Protein AF-A0A8J7PVL7-F1 (afdb_monomer_lite)

Foldseek 3Di:
DDDPVVVVVVVVLVVLLVCQPVNLVVLLVLQCCQQAPDDDVVVLLVLLVQCQPPDPVSNVVSLVVLVVVAQLSLVSLVVSLVPDDPPSSNVSSVVSNVVSVPDDDDPSRVVNLSSLVSLLVSLDPSSLVSLVVSLPRGSRVVSVVSSVVSNVSSVVVVVVVD

Radius of gyration: 19.24 Å; chains: 1; bounding box: 49×40×50 Å

Sequence (162 aa):
LAGPDGEAADAAWRRLGAAGDTAVPFLRERIRPVAVPPGDDKQIEKLVADLDAGRFVTRERAAKELEAAGELAIPALRRMVERPPSAEVRVRAEALVRKLTAQPLTADQLRVLEAIDLLGQVRTPKAVALLEEVAREARVPRLRTEAGRAVQRTGKAENDKK

Structure (mmCIF, N/CA/C/O backbone):
data_AF-A0A8J7PVL7-F1
#
_entry.id   AF-A0A8J7PVL7-F1
#
loop_
_atom_site.group_PDB
_atom_site.id
_atom_site.type_symbol
_atom_site.label_atom_id
_atom_site.label_alt_id
_atom_site.label_comp_id
_atom_site.label_asym_id
_atom_site.label_entity_id
_atom_site.label_seq_id
_atom_site.pdbx_PDB_ins_code
_atom_site.Cartn_x
_atom_site.Cartn_y
_atom_site.Cartn_z
_atom_site.occupancy
_atom_site.B_iso_or_equiv
_atom_site.auth_seq_id
_atom_site.auth_comp_id
_atom_site.auth_asym_id
_atom_site.auth_atom_id
_atom_site.pdbx_PDB_model_num
ATOM 1 N N . LEU A 1 1 ? 12.815 -22.525 -4.230 1.00 38.72 1 LEU A N 1
ATOM 2 C CA . LEU A 1 1 ? 11.987 -21.998 -5.336 1.00 38.72 1 LEU A CA 1
ATOM 3 C C . LEU A 1 1 ? 12.779 -22.177 -6.627 1.00 38.72 1 LEU A C 1
ATOM 5 O O . LEU A 1 1 ? 13.483 -21.269 -7.025 1.00 38.72 1 LEU A O 1
ATOM 9 N N . ALA A 1 2 ? 12.773 -23.381 -7.197 1.00 43.00 2 ALA A N 1
ATOM 10 C CA . ALA A 1 2 ? 13.380 -23.672 -8.498 1.00 43.00 2 ALA A CA 1
ATOM 11 C C . ALA A 1 2 ? 12.658 -24.901 -9.059 1.00 43.00 2 ALA A C 1
ATOM 13 O O . ALA A 1 2 ? 13.095 -26.036 -8.900 1.00 43.00 2 ALA A O 1
ATOM 14 N N . GLY A 1 3 ? 11.452 -24.662 -9.563 1.00 42.66 3 GLY A N 1
ATOM 15 C CA . GLY A 1 3 ? 10.760 -25.587 -10.453 1.00 42.66 3 GLY A CA 1
ATOM 16 C C . GLY A 1 3 ? 10.809 -25.029 -11.878 1.00 42.66 3 GLY A C 1
ATOM 17 O O . GLY A 1 3 ? 11.161 -23.858 -12.044 1.00 42.66 3 GLY A O 1
ATOM 18 N N . PRO A 1 4 ? 10.426 -25.816 -12.893 1.00 53.78 4 PRO A N 1
ATOM 19 C CA . PRO A 1 4 ? 10.401 -25.386 -14.297 1.00 53.78 4 PRO A CA 1
ATOM 20 C C . PRO A 1 4 ? 9.597 -24.089 -14.528 1.00 53.78 4 PRO A C 1
ATOM 22 O O . PRO A 1 4 ? 9.944 -23.289 -15.394 1.00 53.78 4 PRO A O 1
ATOM 25 N N . ASP A 1 5 ? 8.592 -23.817 -13.691 1.00 61.78 5 ASP A N 1
ATOM 26 C CA . ASP A 1 5 ? 7.820 -22.567 -13.722 1.00 61.78 5 ASP A CA 1
ATOM 27 C C . ASP A 1 5 ? 8.633 -21.331 -13.2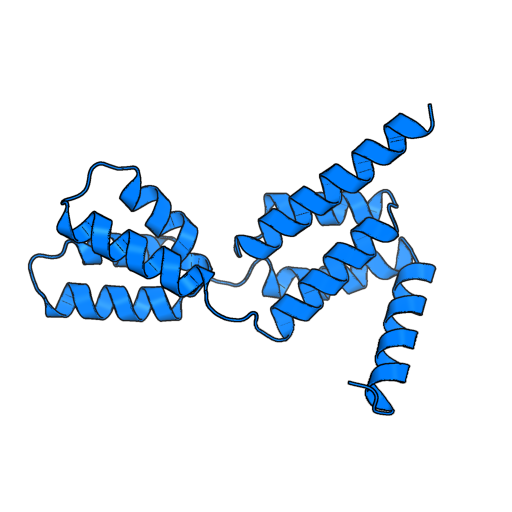92 1.00 61.78 5 ASP A C 1
ATOM 29 O O . ASP A 1 5 ? 8.382 -20.223 -13.766 1.00 61.78 5 ASP A O 1
ATOM 33 N N . GLY A 1 6 ? 9.633 -21.508 -12.421 1.00 62.75 6 GLY A N 1
ATOM 34 C CA . GLY A 1 6 ? 10.521 -20.436 -11.963 1.00 62.75 6 GLY A CA 1
ATOM 35 C C . GLY A 1 6 ? 11.475 -19.963 -13.058 1.00 62.75 6 GLY A C 1
ATOM 36 O O . GLY A 1 6 ? 11.606 -18.764 -13.284 1.00 62.75 6 GLY A O 1
ATOM 37 N N . GLU A 1 7 ? 12.065 -20.890 -13.817 1.00 68.00 7 GLU A N 1
ATOM 38 C CA . GLU A 1 7 ? 12.952 -20.541 -14.938 1.00 68.00 7 GLU A CA 1
ATOM 39 C C . GLU A 1 7 ? 12.201 -19.820 -16.066 1.00 68.00 7 GLU A C 1
ATOM 41 O O . GLU A 1 7 ? 12.718 -18.871 -16.669 1.00 68.00 7 GLU A O 1
ATOM 46 N N . ALA A 1 8 ? 10.957 -20.235 -16.331 1.00 70.88 8 ALA A N 1
ATOM 47 C CA . ALA A 1 8 ? 10.081 -19.572 -17.289 1.00 70.88 8 ALA A CA 1
ATOM 48 C C . ALA A 1 8 ? 9.701 -18.151 -16.832 1.00 70.88 8 ALA A C 1
ATOM 50 O O . ALA A 1 8 ? 9.746 -17.217 -17.641 1.00 70.88 8 ALA A O 1
ATOM 51 N N . ALA A 1 9 ? 9.385 -17.970 -15.545 1.00 72.62 9 ALA A N 1
ATOM 52 C CA . ALA A 1 9 ? 9.091 -16.663 -14.958 1.00 72.62 9 ALA A CA 1
ATOM 53 C C . ALA A 1 9 ? 10.307 -15.722 -15.015 1.00 72.62 9 ALA A C 1
ATOM 55 O O . ALA A 1 9 ? 10.184 -14.581 -15.471 1.00 72.62 9 ALA A O 1
ATOM 56 N N . ASP A 1 10 ? 11.497 -16.213 -14.669 1.00 77.75 10 ASP A N 1
ATOM 57 C CA . ASP A 1 10 ? 12.741 -15.439 -14.740 1.00 77.75 10 ASP A CA 1
ATOM 58 C C . ASP A 1 10 ? 13.065 -15.015 -16.178 1.00 77.75 10 ASP A C 1
ATOM 60 O O . ASP A 1 10 ? 13.483 -13.882 -16.442 1.00 77.75 10 ASP A O 1
ATOM 64 N N . ALA A 1 11 ? 12.848 -15.906 -17.149 1.00 83.88 11 ALA A N 1
ATOM 65 C CA . ALA A 1 11 ? 13.038 -15.590 -18.560 1.00 83.88 11 ALA A CA 1
ATOM 66 C C . ALA A 1 11 ? 12.033 -14.542 -19.066 1.00 83.88 11 ALA A C 1
ATOM 68 O O . ALA A 1 11 ? 12.388 -13.717 -19.911 1.00 83.88 11 ALA A O 1
ATOM 69 N N . ALA A 1 12 ? 10.793 -14.555 -18.572 1.00 84.69 12 ALA A N 1
ATOM 70 C CA . ALA A 1 12 ? 9.797 -13.537 -18.895 1.00 84.69 12 ALA A CA 1
ATOM 71 C C . ALA A 1 12 ? 10.197 -12.161 -18.336 1.00 84.69 12 ALA A C 1
ATOM 73 O O . ALA A 1 12 ? 10.193 -11.178 -19.081 1.00 84.69 12 ALA A O 1
ATOM 74 N N . TRP A 1 13 ? 10.640 -12.095 -17.077 1.00 85.25 13 TRP A N 1
ATOM 75 C CA . TRP A 1 13 ? 11.112 -10.855 -16.454 1.00 85.25 13 TRP A CA 1
ATOM 76 C C . TRP A 1 13 ? 12.334 -10.260 -17.162 1.00 85.25 13 TRP A C 1
ATOM 78 O O . TRP A 1 13 ? 12.359 -9.059 -17.442 1.00 85.25 13 TRP A O 1
ATOM 88 N N . ARG A 1 14 ? 13.308 -11.092 -17.559 1.00 87.31 14 ARG A N 1
ATOM 89 C CA . ARG A 1 14 ? 14.460 -10.636 -18.361 1.00 87.31 14 ARG A CA 1
ATOM 90 C C . ARG A 1 14 ? 14.039 -10.028 -19.698 1.00 87.31 14 ARG A C 1
ATOM 92 O O . ARG A 1 14 ? 14.577 -8.997 -20.096 1.00 87.31 14 ARG A O 1
ATOM 99 N N . ARG A 1 15 ? 13.068 -10.638 -20.387 1.00 89.62 15 ARG A N 1
ATOM 100 C CA . ARG A 1 15 ? 12.540 -10.108 -21.657 1.00 89.62 15 ARG A CA 1
ATOM 101 C C . ARG A 1 15 ? 11.838 -8.767 -21.468 1.00 89.62 15 ARG A C 1
ATOM 103 O O . ARG A 1 15 ? 12.051 -7.872 -22.279 1.00 89.62 15 ARG A O 1
ATOM 110 N N . LEU A 1 16 ? 11.050 -8.613 -20.403 1.00 88.88 16 LEU A N 1
ATOM 111 C CA . LEU A 1 16 ? 10.398 -7.341 -20.078 1.00 88.88 16 LEU A CA 1
ATOM 112 C C . LEU A 1 16 ? 11.426 -6.232 -19.824 1.00 88.88 16 LEU A C 1
ATOM 114 O O . LEU A 1 16 ? 11.270 -5.135 -20.351 1.00 88.88 16 LEU A O 1
ATOM 118 N N . GLY A 1 17 ? 12.503 -6.531 -19.093 1.00 89.31 17 GLY A N 1
ATOM 119 C CA . GLY A 1 17 ? 13.600 -5.583 -18.890 1.00 89.31 17 GLY A CA 1
ATOM 120 C C . GLY A 1 17 ? 14.301 -5.188 -20.188 1.00 89.31 17 GLY A C 1
ATOM 121 O O . GLY A 1 17 ? 14.497 -4.004 -20.450 1.00 89.31 17 GLY A O 1
ATOM 122 N N . ALA A 1 18 ? 14.616 -6.167 -21.038 1.00 90.38 18 ALA A N 1
ATOM 123 C CA . ALA A 1 18 ? 15.262 -5.925 -22.329 1.00 90.38 18 ALA A CA 1
ATOM 124 C C . ALA A 1 18 ? 14.381 -5.130 -23.312 1.00 90.38 18 ALA A C 1
ATOM 126 O O . ALA A 1 18 ? 14.901 -4.410 -24.160 1.00 90.38 18 ALA A O 1
ATOM 127 N N . ALA A 1 19 ? 13.054 -5.238 -23.199 1.00 91.00 19 ALA A N 1
ATOM 128 C CA . ALA A 1 19 ? 12.107 -4.507 -24.039 1.00 91.00 19 ALA A CA 1
ATOM 129 C C . ALA A 1 19 ? 11.995 -3.008 -23.689 1.00 91.00 19 ALA A C 1
ATOM 131 O O . ALA A 1 19 ? 11.438 -2.236 -24.481 1.00 91.00 19 ALA A O 1
ATOM 132 N N . GLY A 1 20 ? 12.509 -2.591 -22.524 1.00 91.69 20 GLY A N 1
ATOM 133 C CA . GLY A 1 20 ? 12.555 -1.197 -22.086 1.00 91.69 20 GLY A CA 1
ATOM 134 C C . GLY A 1 20 ? 11.190 -0.504 -22.145 1.00 91.69 20 GLY A C 1
ATOM 135 O O . GLY A 1 20 ? 10.187 -1.008 -21.638 1.00 91.69 20 GLY A O 1
ATOM 136 N N . ASP A 1 21 ? 11.135 0.638 -22.831 1.00 92.12 21 ASP A N 1
ATOM 137 C CA . ASP A 1 21 ? 9.919 1.445 -23.011 1.00 92.12 21 ASP A CA 1
ATOM 138 C C . ASP A 1 21 ? 8.738 0.692 -23.638 1.00 92.12 21 ASP A C 1
ATOM 140 O O . ASP A 1 21 ? 7.585 1.074 -23.426 1.00 92.12 21 ASP A O 1
ATOM 144 N N . THR A 1 22 ? 8.998 -0.374 -24.395 1.00 93.94 22 THR A N 1
ATOM 145 C CA . THR A 1 22 ? 7.950 -1.171 -25.050 1.00 93.94 22 THR A CA 1
ATOM 146 C C . THR A 1 22 ? 7.149 -1.991 -24.036 1.00 93.94 22 THR A C 1
ATOM 148 O O . THR A 1 22 ? 5.976 -2.275 -24.266 1.00 93.94 22 THR A O 1
ATOM 151 N N . ALA A 1 23 ? 7.744 -2.335 -22.888 1.00 94.00 23 ALA A N 1
ATOM 152 C CA . ALA A 1 23 ? 7.074 -3.081 -21.822 1.00 94.00 23 ALA A CA 1
ATOM 153 C C . ALA A 1 23 ? 6.231 -2.193 -20.889 1.00 94.00 23 ALA A C 1
ATOM 155 O O . ALA A 1 23 ? 5.362 -2.700 -20.179 1.00 94.00 23 ALA A O 1
ATOM 156 N N . VAL A 1 24 ? 6.456 -0.874 -20.884 1.00 95.06 24 VAL A N 1
ATOM 157 C CA . VAL A 1 24 ? 5.831 0.053 -19.924 1.00 95.06 24 VAL A CA 1
ATOM 158 C C . VAL A 1 24 ? 4.294 0.049 -19.981 1.00 95.06 24 VAL A C 1
ATOM 160 O O . VAL A 1 24 ? 3.689 -0.016 -18.911 1.00 95.06 24 VAL A O 1
ATOM 163 N N . PRO A 1 25 ? 3.624 0.057 -21.155 1.00 95.94 25 PRO A N 1
ATOM 164 C CA . PRO A 1 25 ? 2.160 -0.005 -21.206 1.00 95.94 25 PRO A CA 1
ATOM 165 C C . PRO A 1 25 ? 1.598 -1.274 -20.554 1.00 95.94 25 PRO A C 1
ATOM 167 O O . PRO A 1 25 ? 0.680 -1.198 -19.741 1.00 95.94 25 PRO A O 1
ATOM 170 N N . PHE A 1 26 ? 2.216 -2.424 -20.833 1.00 95.25 26 PHE A N 1
ATOM 171 C CA . PHE A 1 26 ? 1.833 -3.703 -20.237 1.00 95.25 26 PHE A CA 1
ATOM 172 C C . PHE A 1 26 ? 2.032 -3.703 -18.715 1.00 95.25 26 PHE A C 1
ATOM 174 O O . PHE A 1 26 ? 1.144 -4.110 -17.966 1.00 95.25 26 PHE A O 1
ATOM 181 N N . LEU A 1 27 ? 3.174 -3.202 -18.230 1.00 95.88 27 LEU A N 1
ATOM 182 C CA . LEU A 1 27 ? 3.437 -3.098 -16.792 1.00 95.88 27 LEU A CA 1
ATOM 183 C C . LEU A 1 27 ? 2.444 -2.150 -16.110 1.00 95.88 27 LEU A C 1
ATOM 185 O O . LEU A 1 27 ? 1.935 -2.472 -15.037 1.00 95.88 27 LEU A O 1
ATOM 189 N N . ARG A 1 28 ? 2.091 -1.029 -16.747 1.00 96.38 28 ARG A N 1
ATOM 190 C CA . ARG A 1 28 ? 1.088 -0.086 -16.234 1.00 96.38 28 ARG A CA 1
ATOM 191 C C . ARG A 1 28 ? -0.273 -0.751 -16.024 1.00 96.38 28 ARG A C 1
ATOM 193 O O . ARG A 1 28 ? -0.878 -0.560 -14.970 1.00 96.38 28 ARG A O 1
ATOM 200 N N . GLU A 1 29 ? -0.733 -1.554 -16.982 1.00 96.31 29 GLU A N 1
ATOM 201 C CA . GLU A 1 29 ? -2.003 -2.291 -16.884 1.00 96.31 29 GLU A CA 1
ATOM 202 C C . GLU A 1 29 ? -2.025 -3.290 -15.723 1.00 96.31 29 GLU A C 1
ATOM 204 O O . GLU A 1 29 ? -3.075 -3.498 -15.114 1.00 96.31 29 GLU A O 1
ATOM 209 N N . ARG A 1 30 ? -0.873 -3.874 -15.369 1.00 95.38 30 ARG A N 1
ATOM 210 C CA . ARG A 1 30 ? -0.764 -4.795 -14.226 1.00 95.38 30 ARG A CA 1
ATOM 211 C C . ARG A 1 30 ? -0.587 -4.085 -12.887 1.00 95.38 30 ARG A C 1
ATOM 213 O O . ARG A 1 30 ? -1.100 -4.562 -11.880 1.00 95.38 30 ARG A O 1
ATOM 220 N N . ILE A 1 31 ? 0.119 -2.956 -12.867 1.00 97.00 31 ILE A N 1
ATOM 221 C CA . ILE A 1 31 ? 0.390 -2.193 -11.643 1.00 97.00 31 ILE A CA 1
ATOM 222 C C . ILE A 1 31 ? -0.867 -1.462 -11.169 1.00 97.00 31 ILE A C 1
ATOM 224 O O . ILE A 1 31 ? -1.204 -1.512 -9.985 1.00 97.00 31 ILE A O 1
ATOM 228 N N . ARG A 1 32 ? -1.576 -0.786 -12.079 1.00 95.81 32 ARG A N 1
ATOM 229 C CA . ARG A 1 32 ? -2.649 0.154 -11.724 1.00 95.81 32 ARG A CA 1
ATOM 230 C C . ARG A 1 32 ? -3.771 -0.460 -10.871 1.00 95.81 32 ARG A C 1
ATOM 232 O O . ARG A 1 32 ? -4.108 0.164 -9.867 1.00 95.81 32 ARG A O 1
ATOM 239 N N . PRO A 1 33 ? -4.324 -1.650 -11.180 1.00 95.88 33 PRO A N 1
ATOM 240 C CA . PRO A 1 33 ? -5.418 -2.227 -10.392 1.00 95.88 33 PRO A CA 1
ATOM 241 C C . PRO A 1 33 ? -5.035 -2.543 -8.940 1.00 95.88 33 PRO A C 1
ATOM 243 O O . PRO A 1 33 ? -5.879 -2.475 -8.052 1.00 95.88 33 PRO A O 1
ATOM 246 N N . VAL A 1 34 ? -3.764 -2.873 -8.696 1.00 95.69 34 VAL A N 1
ATOM 247 C CA . VAL A 1 34 ? -3.250 -3.243 -7.367 1.00 95.69 34 VAL A CA 1
ATOM 248 C C . VAL A 1 34 ? -2.741 -2.018 -6.609 1.00 95.69 34 VAL A C 1
ATOM 250 O O . VAL A 1 34 ? -2.905 -1.926 -5.396 1.00 95.69 34 VAL A O 1
ATOM 253 N N . ALA A 1 35 ? -2.124 -1.063 -7.309 1.00 94.62 35 ALA A N 1
ATOM 254 C CA . ALA A 1 35 ? -1.629 0.176 -6.719 1.00 94.62 35 ALA A CA 1
ATOM 255 C C . ALA A 1 35 ? -2.770 1.140 -6.372 1.00 94.62 35 ALA A C 1
ATOM 257 O O . ALA A 1 35 ? -2.720 1.805 -5.336 1.00 94.62 35 ALA A O 1
ATOM 258 N N . VAL A 1 36 ? -3.807 1.198 -7.211 1.00 94.38 36 VAL A N 1
ATOM 259 C CA . VAL A 1 36 ? -4.978 2.075 -7.066 1.00 94.38 36 VAL A CA 1
ATOM 260 C C . VAL A 1 36 ? -6.254 1.221 -7.031 1.00 94.38 36 VAL A C 1
ATOM 262 O O . VAL A 1 36 ? -7.096 1.321 -7.926 1.00 94.38 36 VAL A O 1
ATOM 265 N N . PRO A 1 37 ? -6.420 0.355 -6.016 1.00 91.69 37 PRO A N 1
ATOM 266 C CA . PRO A 1 37 ? -7.625 -0.447 -5.901 1.00 91.69 37 PRO A CA 1
ATOM 267 C C . PRO A 1 37 ? -8.843 0.459 -5.653 1.00 91.69 37 PRO A C 1
ATOM 269 O O . PRO A 1 37 ? -8.710 1.557 -5.084 1.00 91.69 37 PRO A O 1
ATOM 272 N N . PRO A 1 38 ? -10.047 0.021 -6.058 1.00 88.19 38 PRO A N 1
ATOM 273 C CA . PRO A 1 38 ? -11.275 0.693 -5.668 1.00 88.19 38 PRO A CA 1
ATOM 274 C C . PRO A 1 38 ? -11.413 0.672 -4.141 1.00 88.19 38 PRO A C 1
ATOM 276 O O . PRO A 1 38 ? -10.963 -0.247 -3.462 1.00 88.19 38 PRO A O 1
ATOM 279 N N . GLY A 1 39 ? -12.028 1.710 -3.592 1.00 82.31 39 GLY A N 1
ATOM 280 C CA . GLY A 1 39 ? -12.167 1.869 -2.149 1.00 82.31 39 GLY A CA 1
ATOM 281 C C . GLY A 1 39 ? -12.871 3.174 -1.833 1.00 82.31 39 GLY A C 1
ATOM 282 O O . GLY A 1 39 ? -12.654 4.164 -2.535 1.00 82.31 39 GLY A O 1
ATOM 283 N N . ASP A 1 40 ? -13.699 3.166 -0.797 1.00 88.56 40 ASP A N 1
ATOM 284 C CA . ASP A 1 40 ? -14.476 4.322 -0.364 1.00 88.56 40 ASP A CA 1
ATOM 285 C C . ASP A 1 40 ? -13.775 5.004 0.817 1.00 88.56 40 ASP A C 1
ATOM 287 O O . ASP A 1 40 ? -13.856 4.551 1.961 1.00 88.56 40 ASP A O 1
ATOM 291 N N . ASP A 1 41 ? -13.066 6.098 0.527 1.00 89.88 41 ASP A N 1
ATOM 292 C CA . ASP A 1 41 ? -12.348 6.865 1.548 1.00 89.88 41 ASP A CA 1
ATOM 293 C C . ASP A 1 41 ? -13.306 7.419 2.612 1.00 89.88 41 ASP A C 1
ATOM 295 O O . ASP A 1 41 ? -12.944 7.472 3.786 1.00 89.88 41 ASP A O 1
ATOM 299 N N . LYS A 1 42 ? -14.549 7.765 2.243 1.00 92.44 42 LYS A N 1
ATOM 300 C CA . LYS A 1 42 ? -15.543 8.267 3.203 1.00 92.44 42 LYS A CA 1
ATOM 301 C C . LYS A 1 42 ? -15.980 7.167 4.158 1.00 92.44 42 LYS A C 1
ATOM 303 O O . LYS A 1 42 ? -16.136 7.423 5.352 1.00 92.44 42 LYS A O 1
ATOM 308 N N . GLN A 1 43 ? -16.154 5.947 3.651 1.00 95.06 43 GLN A N 1
ATOM 309 C CA . GLN A 1 43 ? -16.453 4.798 4.500 1.00 95.06 43 GLN A CA 1
ATOM 310 C C . GLN A 1 43 ? -15.289 4.509 5.453 1.00 95.06 43 GLN A C 1
ATOM 312 O O . GLN A 1 43 ? -15.523 4.328 6.645 1.00 95.06 43 GLN A O 1
ATOM 317 N N . ILE A 1 44 ? -14.042 4.529 4.972 1.00 95.12 44 ILE A N 1
ATOM 318 C CA . ILE A 1 44 ? -12.862 4.336 5.830 1.00 95.12 44 ILE A CA 1
ATOM 319 C C . ILE A 1 44 ? -12.800 5.418 6.915 1.00 95.12 44 ILE A C 1
ATOM 321 O O . ILE A 1 44 ? -12.614 5.096 8.086 1.00 95.12 44 ILE A O 1
ATOM 325 N N . GLU A 1 45 ? -13.002 6.689 6.569 1.00 93.12 45 GLU A N 1
ATOM 326 C CA . GLU A 1 45 ? -12.991 7.787 7.544 1.00 93.12 45 GLU A CA 1
ATOM 327 C C . GLU A 1 45 ? -14.097 7.652 8.593 1.00 93.12 45 GLU A C 1
ATOM 329 O O . GLU A 1 45 ? -13.851 7.872 9.781 1.00 93.12 45 GLU A O 1
ATOM 334 N N . LYS A 1 46 ? -15.290 7.212 8.184 1.00 94.31 46 LYS A N 1
ATOM 335 C CA . LYS A 1 46 ? -16.384 6.906 9.109 1.00 94.31 46 LYS A CA 1
ATOM 336 C C . LYS A 1 46 ? -16.019 5.772 10.065 1.00 94.31 46 LYS A C 1
ATOM 338 O O . LYS A 1 46 ? -16.257 5.894 11.263 1.00 94.31 46 LYS A O 1
ATOM 343 N N . LEU A 1 47 ? -15.421 4.694 9.563 1.00 95.62 47 LEU A N 1
ATOM 344 C CA . LEU A 1 47 ? -14.990 3.574 10.402 1.00 95.62 47 LEU A CA 1
ATOM 345 C C . LEU A 1 47 ? -13.901 3.995 11.389 1.00 95.62 47 LEU A C 1
ATOM 347 O O . LEU A 1 47 ? -13.929 3.592 12.547 1.00 95.62 47 LEU A O 1
ATOM 351 N N . VAL A 1 48 ? -12.970 4.850 10.968 1.00 93.69 48 VAL A N 1
ATOM 352 C CA . VAL A 1 48 ? -11.956 5.406 11.870 1.00 93.69 48 VAL A CA 1
ATOM 353 C C . VAL A 1 48 ? -12.598 6.245 12.980 1.00 93.69 48 VAL A C 1
ATOM 355 O O . VAL A 1 48 ? -12.195 6.113 14.133 1.00 93.69 48 VAL A O 1
ATOM 358 N N . ALA A 1 49 ? -13.619 7.052 12.676 1.00 91.25 49 ALA A N 1
ATOM 359 C CA . ALA A 1 49 ? -14.366 7.795 13.695 1.00 91.25 49 ALA A CA 1
ATOM 360 C C . ALA A 1 49 ? -15.140 6.865 14.651 1.00 91.25 49 ALA A C 1
ATOM 362 O O . ALA A 1 49 ? -15.155 7.088 15.862 1.00 91.25 49 ALA A O 1
ATOM 363 N N . ASP A 1 50 ? -15.715 5.777 14.130 1.00 93.88 50 ASP A N 1
ATOM 364 C CA . ASP A 1 50 ? -16.442 4.774 14.916 1.00 93.88 50 ASP A CA 1
ATOM 365 C C . ASP A 1 50 ? -15.540 4.022 15.926 1.00 93.88 50 ASP A C 1
ATOM 367 O O . ASP A 1 50 ? -16.064 3.386 16.846 1.00 93.88 50 ASP A O 1
ATOM 371 N N . LEU A 1 51 ? -14.203 4.126 15.837 1.00 92.06 51 LEU A N 1
ATOM 372 C CA . LEU A 1 51 ? -13.279 3.610 16.863 1.00 92.06 51 LEU A CA 1
ATOM 373 C C . LEU A 1 51 ? -13.400 4.336 18.216 1.00 92.06 51 LEU A C 1
ATOM 375 O O . LEU A 1 51 ? -13.032 3.752 19.241 1.00 92.06 51 LEU A O 1
ATOM 379 N N . ASP A 1 52 ? -13.932 5.564 18.236 1.00 87.75 52 ASP A N 1
ATOM 380 C CA . ASP A 1 52 ? -14.220 6.350 19.451 1.00 87.75 52 ASP A CA 1
ATOM 381 C C . ASP A 1 52 ? -15.703 6.289 19.860 1.00 87.75 52 ASP A C 1
ATOM 383 O O . ASP A 1 52 ? -16.172 7.037 20.716 1.00 87.75 52 ASP A O 1
ATOM 387 N N . ALA A 1 53 ? -16.492 5.402 19.246 1.00 90.12 53 ALA A N 1
ATOM 388 C CA . ALA A 1 53 ? -17.912 5.314 19.556 1.00 90.12 53 ALA A CA 1
ATOM 389 C C . ALA A 1 53 ? -18.151 4.870 21.012 1.00 90.12 53 ALA A C 1
ATOM 391 O O . ALA A 1 53 ? -17.577 3.890 21.488 1.00 90.12 53 ALA A O 1
ATOM 392 N N . GLY A 1 54 ? -19.103 5.508 21.700 1.00 87.69 54 GLY A N 1
ATOM 393 C CA . GLY A 1 54 ? -19.440 5.163 23.091 1.00 87.69 54 GLY A CA 1
ATOM 394 C C . GLY A 1 54 ? -19.960 3.729 23.289 1.00 87.69 54 GLY A C 1
ATOM 395 O O . GLY A 1 54 ? -19.918 3.196 24.395 1.00 87.69 54 GLY A O 1
ATOM 396 N N . ARG A 1 55 ? -20.421 3.061 22.220 1.00 93.88 55 ARG A N 1
ATOM 397 C CA . ARG A 1 55 ? -20.854 1.655 22.257 1.00 93.88 55 ARG A CA 1
ATOM 398 C C . ARG A 1 55 ? -19.725 0.721 21.830 1.00 93.88 55 ARG A C 1
ATOM 400 O O . ARG A 1 55 ? -19.229 0.811 20.711 1.00 93.88 55 ARG A O 1
ATOM 407 N N . PHE A 1 56 ? -19.400 -0.252 22.684 1.00 90.00 56 PHE A N 1
ATOM 408 C CA . PHE A 1 56 ? -18.388 -1.283 22.412 1.00 90.00 56 PHE A CA 1
ATOM 409 C C . PHE A 1 56 ? -18.615 -2.024 21.084 1.00 90.00 56 PHE A C 1
ATOM 411 O O . PHE A 1 56 ? -17.693 -2.143 20.287 1.00 90.00 56 PHE A O 1
ATOM 418 N N . VAL A 1 57 ? -19.858 -2.428 20.799 1.00 94.75 57 VAL A N 1
ATOM 419 C CA . VAL A 1 57 ? -20.215 -3.146 19.561 1.00 94.75 57 VAL A CA 1
ATOM 420 C C . VAL A 1 57 ? -19.877 -2.339 18.300 1.00 94.75 57 VAL A C 1
ATOM 422 O O . VAL A 1 57 ? -19.419 -2.907 17.312 1.00 94.75 57 VAL A O 1
ATOM 425 N N . THR A 1 58 ? -20.059 -1.013 18.331 1.00 94.88 58 THR A N 1
ATOM 426 C CA . THR A 1 58 ? -19.711 -0.136 17.203 1.00 94.88 58 THR A CA 1
ATOM 427 C C . THR A 1 58 ? -18.199 -0.104 16.979 1.00 94.88 58 THR A C 1
ATOM 429 O O . THR A 1 58 ? -17.755 -0.261 15.843 1.00 94.88 58 THR A O 1
ATOM 432 N N . ARG A 1 59 ? -17.418 0.025 18.061 1.00 92.50 59 ARG A N 1
ATOM 433 C CA . ARG A 1 59 ? -15.946 0.055 18.012 1.00 92.50 59 ARG A CA 1
ATOM 434 C C . ARG A 1 59 ? -15.361 -1.247 17.468 1.00 92.50 59 ARG A C 1
ATOM 436 O O . ARG A 1 59 ? -14.496 -1.217 16.600 1.00 92.50 59 ARG A O 1
ATOM 443 N N . GLU A 1 60 ? -15.872 -2.387 17.930 1.00 93.38 60 GLU A N 1
ATOM 444 C CA . GLU A 1 60 ? -15.435 -3.710 17.464 1.00 93.38 60 GLU A CA 1
ATOM 445 C C . GLU A 1 60 ? -15.733 -3.931 15.980 1.00 93.38 60 GLU A C 1
ATOM 447 O O . GLU A 1 60 ? -14.889 -4.436 15.238 1.00 93.38 60 GLU A O 1
ATOM 452 N N . ARG A 1 61 ? -16.926 -3.529 15.521 1.00 96.06 61 ARG A N 1
ATOM 453 C CA . ARG A 1 61 ? -17.277 -3.600 14.098 1.00 96.06 61 ARG A CA 1
ATOM 454 C C . ARG A 1 61 ? -16.335 -2.735 13.263 1.00 96.06 61 ARG A C 1
ATOM 456 O O . ARG A 1 61 ? -15.807 -3.210 12.263 1.00 96.06 61 ARG A O 1
ATOM 463 N N . ALA A 1 62 ? -16.103 -1.499 13.696 1.00 95.81 62 ALA A N 1
ATOM 464 C CA . ALA A 1 62 ? -15.207 -0.578 13.014 1.00 95.81 62 ALA A 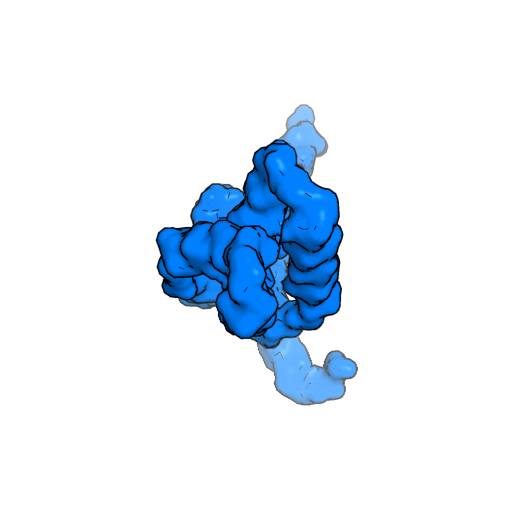CA 1
ATOM 465 C C . ALA A 1 62 ? -13.788 -1.138 12.886 1.00 95.81 62 ALA A C 1
ATOM 467 O O . ALA A 1 62 ? -13.223 -1.127 11.795 1.00 95.81 62 ALA A O 1
ATOM 468 N N . ALA A 1 63 ? -13.241 -1.704 13.966 1.00 94.38 63 ALA A N 1
ATOM 469 C CA . ALA A 1 63 ? -11.931 -2.344 13.939 1.00 94.38 63 ALA A CA 1
ATOM 470 C C . ALA A 1 63 ? -11.873 -3.491 12.916 1.00 94.38 63 ALA A C 1
ATOM 472 O O . ALA A 1 63 ? -10.957 -3.526 12.099 1.00 94.38 63 ALA A O 1
ATOM 473 N N . LYS A 1 64 ? -12.873 -4.382 12.893 1.00 95.50 64 LYS A N 1
ATOM 474 C CA . LYS A 1 64 ? -12.926 -5.499 11.932 1.00 95.50 64 LYS A CA 1
ATOM 475 C C . LYS A 1 64 ? -13.021 -5.034 10.479 1.00 95.50 64 LYS A C 1
ATOM 477 O O . LYS A 1 64 ? -12.340 -5.586 9.619 1.00 95.50 64 LYS A O 1
ATOM 482 N N . GLU A 1 65 ? -13.841 -4.027 10.194 1.00 95.94 65 GLU A N 1
ATOM 483 C CA . GLU A 1 65 ? -13.970 -3.491 8.834 1.00 95.94 65 GLU A CA 1
ATOM 484 C C . G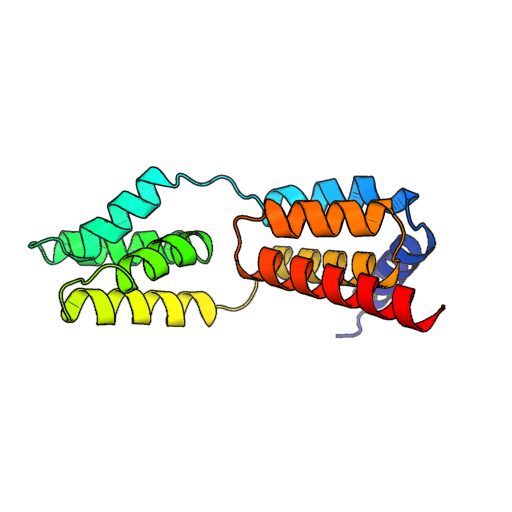LU A 1 65 ? -12.693 -2.757 8.384 1.00 95.94 65 GLU A C 1
ATOM 486 O O . GLU A 1 65 ? -12.285 -2.887 7.231 1.00 95.94 65 GLU A O 1
ATOM 491 N N . LEU A 1 66 ? -12.004 -2.055 9.291 1.00 95.69 66 LEU A N 1
ATOM 492 C CA . LEU A 1 66 ? -10.702 -1.434 9.009 1.00 95.69 66 LEU A CA 1
ATOM 493 C C . LEU A 1 66 ? -9.602 -2.472 8.773 1.00 95.69 66 LEU A C 1
ATOM 495 O O . LEU A 1 66 ? -8.735 -2.261 7.928 1.00 95.69 66 LEU A O 1
ATOM 499 N N . GLU A 1 67 ? -9.642 -3.601 9.481 1.00 94.38 67 GLU A N 1
ATOM 500 C CA . GLU A 1 67 ? -8.754 -4.731 9.203 1.00 94.38 67 GLU A CA 1
ATOM 501 C C . GLU A 1 67 ? -9.013 -5.326 7.817 1.00 94.38 67 GLU A C 1
ATOM 503 O O . GLU A 1 67 ? -8.058 -5.588 7.085 1.00 94.38 67 GLU A O 1
ATOM 508 N N . ALA A 1 68 ? -10.283 -5.485 7.434 1.00 92.19 68 ALA A N 1
ATOM 509 C CA . ALA A 1 68 ? -10.671 -5.988 6.116 1.00 92.19 68 ALA A CA 1
ATOM 510 C C . ALA A 1 68 ? -10.284 -5.029 4.977 1.00 92.19 68 ALA A C 1
ATOM 512 O O . ALA A 1 68 ? -9.915 -5.478 3.894 1.00 92.19 68 ALA A O 1
ATOM 513 N N . ALA A 1 69 ? -10.308 -3.716 5.224 1.00 92.44 69 ALA A N 1
ATOM 514 C CA . ALA A 1 69 ? -9.809 -2.708 4.285 1.00 92.44 69 ALA A CA 1
ATOM 515 C C . ALA A 1 69 ? -8.278 -2.761 4.097 1.00 92.44 69 ALA A C 1
ATOM 517 O O . ALA A 1 69 ? -7.744 -2.172 3.152 1.00 92.44 69 ALA A O 1
ATOM 518 N N . GLY A 1 70 ? -7.560 -3.465 4.977 1.00 92.38 70 GLY A N 1
ATOM 519 C CA . GLY A 1 70 ? -6.132 -3.706 4.845 1.00 92.38 70 GLY A CA 1
ATOM 520 C C . GLY A 1 70 ? -5.317 -2.414 4.831 1.00 92.38 70 GLY A C 1
ATOM 521 O O . GLY A 1 70 ? -5.571 -1.460 5.566 1.00 92.38 70 GLY A O 1
ATOM 522 N N . GLU A 1 71 ? -4.319 -2.359 3.952 1.00 93.12 71 GLU A N 1
ATOM 523 C CA . GLU A 1 71 ? -3.414 -1.214 3.849 1.00 93.12 71 GLU A CA 1
ATOM 524 C C . GLU A 1 71 ? -4.095 0.113 3.471 1.00 93.12 71 GLU A C 1
ATOM 526 O O . GLU A 1 71 ? -3.552 1.179 3.770 1.00 93.12 71 GLU A O 1
ATOM 531 N N . LEU A 1 72 ? -5.291 0.074 2.874 1.00 93.44 72 LEU A N 1
ATOM 532 C CA . LEU A 1 72 ? -6.046 1.280 2.516 1.00 93.44 72 LEU A CA 1
ATOM 533 C C . LEU A 1 72 ? -6.511 2.068 3.745 1.00 93.44 72 LEU A C 1
ATOM 535 O O . LEU A 1 72 ? -6.679 3.283 3.665 1.00 93.44 72 LEU A O 1
ATOM 539 N N . ALA A 1 73 ? -6.671 1.407 4.895 1.00 95.38 73 ALA A N 1
ATOM 540 C CA . ALA A 1 73 ? -7.053 2.064 6.142 1.00 95.38 73 ALA A CA 1
ATOM 541 C C . ALA A 1 73 ? -5.890 2.820 6.811 1.00 95.38 73 ALA A C 1
ATOM 543 O O . ALA A 1 73 ? -6.122 3.739 7.601 1.00 95.38 73 ALA A O 1
ATOM 544 N N . ILE A 1 74 ? -4.634 2.468 6.504 1.00 95.00 74 ILE A N 1
ATOM 545 C CA . ILE A 1 74 ? -3.447 2.987 7.207 1.00 95.00 74 ILE A CA 1
ATOM 546 C C . ILE A 1 74 ? -3.361 4.523 7.173 1.00 95.00 74 ILE A C 1
ATOM 548 O O . ILE A 1 74 ? -3.122 5.107 8.234 1.00 95.00 74 ILE A O 1
ATOM 552 N N . PRO A 1 75 ? -3.552 5.219 6.031 1.00 94.00 75 PRO A N 1
ATOM 553 C CA . PRO A 1 75 ? -3.465 6.678 6.003 1.00 94.00 75 PRO A CA 1
ATOM 554 C C . PRO A 1 75 ? -4.494 7.354 6.914 1.00 94.00 75 PRO A C 1
ATOM 556 O O . PRO A 1 75 ? -4.144 8.275 7.647 1.00 94.00 75 PRO A O 1
ATOM 559 N N . ALA A 1 76 ? -5.745 6.885 6.908 1.00 93.75 76 ALA A N 1
ATOM 560 C CA . ALA A 1 76 ? -6.802 7.448 7.745 1.00 93.75 76 ALA A CA 1
ATOM 561 C C . ALA A 1 76 ? -6.547 7.182 9.239 1.00 93.75 76 ALA A C 1
ATOM 563 O O . ALA A 1 76 ? -6.683 8.091 10.057 1.00 93.75 76 ALA A O 1
ATOM 564 N N . LEU A 1 77 ? -6.087 5.975 9.586 1.00 94.56 77 LEU A N 1
ATOM 565 C CA . LEU A 1 77 ? -5.691 5.623 10.953 1.00 94.56 77 LEU A CA 1
ATOM 566 C C . LEU A 1 77 ? -4.536 6.493 11.468 1.00 94.56 77 LEU A C 1
ATOM 568 O O . LEU A 1 77 ? -4.578 6.956 12.604 1.00 94.56 77 LEU A O 1
ATOM 572 N N . ARG A 1 78 ? -3.521 6.763 10.636 1.00 93.31 78 ARG A N 1
ATOM 573 C CA . ARG A 1 78 ? -2.410 7.659 11.001 1.00 93.31 78 ARG A CA 1
ATOM 574 C C . ARG A 1 78 ? -2.885 9.092 11.234 1.00 93.31 78 ARG A C 1
ATOM 576 O O . ARG A 1 78 ? -2.554 9.665 12.266 1.00 93.31 78 ARG A O 1
ATOM 583 N N . ARG A 1 79 ? -3.733 9.631 10.347 1.00 91.06 79 ARG A N 1
ATOM 584 C CA . ARG A 1 79 ? -4.342 10.963 10.532 1.00 91.06 79 ARG A CA 1
ATOM 585 C C . ARG A 1 79 ? -5.146 11.061 11.831 1.00 91.06 79 ARG A C 1
ATOM 587 O O . ARG A 1 79 ? -5.155 12.112 12.462 1.00 91.06 79 ARG A O 1
ATOM 594 N N . MET A 1 80 ? -5.823 9.984 12.232 1.00 88.94 80 MET A N 1
ATOM 595 C CA . MET A 1 80 ? -6.551 9.938 13.502 1.00 88.94 80 MET A CA 1
ATOM 596 C C . MET A 1 80 ? -5.616 9.999 14.706 1.00 88.94 80 MET A C 1
ATOM 598 O O . MET A 1 80 ? -5.946 10.663 15.673 1.00 88.94 80 MET A O 1
ATOM 602 N N . VAL A 1 81 ? -4.452 9.346 14.653 1.00 86.75 81 VAL A N 1
ATOM 603 C CA . VAL A 1 81 ? -3.447 9.404 15.730 1.00 86.75 81 VAL A CA 1
ATOM 604 C C . VAL A 1 81 ? -2.832 10.803 15.857 1.00 86.75 81 VAL A C 1
ATOM 606 O O . VAL A 1 81 ? -2.524 11.233 16.966 1.00 86.75 81 VAL A O 1
ATOM 609 N N . GLU A 1 82 ? -2.674 11.519 14.740 1.00 84.75 82 GLU A N 1
ATOM 610 C CA . GLU A 1 82 ? -2.130 12.885 14.707 1.00 84.75 82 GLU A CA 1
ATOM 611 C C . GLU A 1 82 ? -3.094 13.940 15.277 1.00 84.75 82 GLU A C 1
ATOM 613 O O . GLU A 1 82 ? -2.655 14.955 15.818 1.00 84.75 82 GLU A O 1
ATOM 618 N N . ARG A 1 83 ? -4.410 13.717 15.181 1.00 78.31 83 ARG A N 1
ATOM 619 C CA . ARG A 1 83 ? -5.427 14.575 15.811 1.00 78.31 83 ARG A CA 1
ATOM 620 C C . ARG A 1 83 ? -5.620 14.108 17.246 1.00 78.31 83 ARG A C 1
ATOM 622 O O . ARG A 1 83 ? -5.906 12.936 17.386 1.00 78.31 83 ARG A O 1
ATOM 629 N N . PRO A 1 84 ? -5.529 14.957 18.285 1.00 69.62 84 PRO A N 1
ATOM 630 C CA . PRO A 1 84 ? -5.483 14.525 19.687 1.00 69.62 84 PRO A CA 1
ATOM 631 C C . PRO A 1 84 ? -6.721 13.692 20.070 1.00 69.62 84 PRO A C 1
ATOM 633 O O . PRO A 1 84 ? -7.753 14.273 20.413 1.00 69.62 84 PRO A O 1
ATOM 636 N N . PRO A 1 85 ? -6.657 12.346 20.021 1.00 73.69 85 PRO A N 1
ATOM 637 C CA . PRO A 1 85 ? -7.807 11.511 20.301 1.00 73.69 85 PRO A CA 1
ATOM 638 C C . PRO A 1 85 ? -7.778 11.128 21.784 1.00 73.69 85 PRO A C 1
ATOM 640 O O . PRO A 1 85 ? -6.795 11.376 22.496 1.00 73.69 85 PRO A O 1
ATOM 643 N N . SER A 1 86 ? -8.829 10.470 22.273 1.00 83.06 86 SER A N 1
ATOM 644 C CA . SER A 1 86 ? -8.746 9.826 23.584 1.00 83.06 86 SER A CA 1
ATOM 645 C C . SER A 1 86 ? -7.565 8.837 23.609 1.00 83.06 86 SER A C 1
ATOM 647 O O . SER A 1 86 ? -7.188 8.249 22.587 1.00 83.06 86 SER A O 1
ATOM 649 N N . ALA A 1 87 ? -6.936 8.649 24.774 1.00 85.31 87 ALA A N 1
ATOM 650 C CA . ALA A 1 87 ? -5.779 7.755 24.890 1.00 85.31 87 ALA A CA 1
ATOM 651 C C . ALA A 1 87 ? -6.108 6.319 24.441 1.00 85.31 87 ALA A C 1
ATOM 653 O O . ALA A 1 87 ? -5.282 5.659 23.813 1.00 85.31 87 ALA A O 1
ATOM 654 N N . GLU A 1 88 ? -7.335 5.872 24.706 1.00 85.19 88 GLU A N 1
ATOM 655 C CA . GLU A 1 88 ? -7.856 4.566 24.306 1.00 85.19 88 GLU A CA 1
ATOM 656 C C . GLU A 1 88 ? -7.922 4.418 22.776 1.00 85.19 88 GLU A C 1
ATOM 658 O O . GLU A 1 88 ? -7.494 3.402 22.223 1.00 85.19 8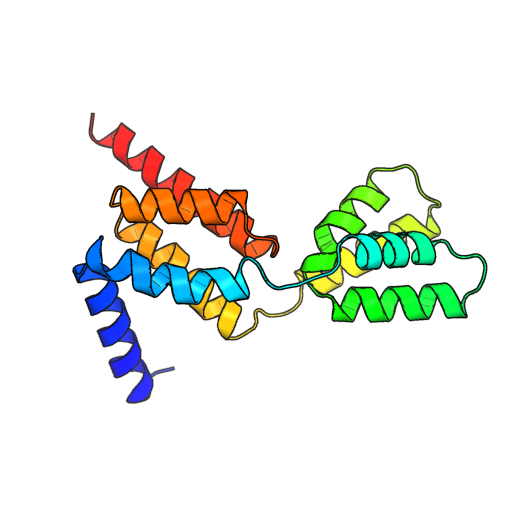8 GLU A O 1
ATOM 663 N N . VAL A 1 89 ? -8.395 5.449 22.070 1.00 86.75 89 VAL A N 1
ATOM 664 C CA . VAL A 1 89 ? -8.470 5.451 20.602 1.00 86.75 89 VAL A CA 1
ATOM 665 C C . VAL A 1 89 ? -7.094 5.492 19.969 1.00 86.75 89 VAL A C 1
ATOM 667 O O . VAL A 1 89 ? -6.854 4.753 19.013 1.00 86.75 89 VAL A O 1
ATOM 670 N N . ARG A 1 90 ? -6.171 6.288 20.520 1.00 89.69 90 ARG A N 1
ATOM 671 C CA . ARG A 1 90 ? -4.783 6.318 20.045 1.00 89.69 90 ARG A CA 1
ATOM 672 C C . ARG A 1 90 ? -4.168 4.920 20.067 1.00 89.69 90 ARG A C 1
ATOM 674 O O . ARG A 1 90 ? -3.657 4.457 19.051 1.00 89.69 90 ARG A O 1
ATOM 681 N N . VAL A 1 91 ? -4.287 4.223 21.200 1.00 90.75 91 VAL A N 1
ATOM 682 C CA . VAL A 1 91 ? -3.755 2.861 21.375 1.00 90.75 91 VAL A CA 1
ATOM 683 C C . VAL A 1 91 ? -4.359 1.891 20.357 1.00 90.75 91 VAL A C 1
ATOM 685 O O . VAL A 1 91 ? -3.622 1.118 19.742 1.00 90.75 91 VAL A O 1
ATOM 688 N N . ARG A 1 92 ? -5.679 1.945 20.132 1.00 90.12 92 ARG A N 1
ATOM 689 C CA . ARG A 1 92 ? -6.358 1.096 19.138 1.00 90.12 92 ARG A CA 1
ATOM 690 C C . ARG A 1 92 ? -5.908 1.385 17.711 1.00 90.12 92 ARG A C 1
ATOM 692 O O . ARG A 1 92 ? -5.577 0.453 16.980 1.00 90.12 92 ARG A O 1
ATOM 699 N N . ALA A 1 93 ? -5.888 2.655 17.317 1.00 92.94 93 ALA A N 1
ATOM 700 C CA . ALA A 1 93 ? -5.502 3.058 15.971 1.00 92.94 93 ALA A CA 1
ATOM 701 C C . ALA A 1 93 ? -4.046 2.667 15.674 1.00 92.94 93 ALA A C 1
ATOM 703 O O . ALA A 1 93 ? -3.764 2.084 14.628 1.00 92.94 93 ALA A O 1
ATOM 704 N N . GLU A 1 94 ? -3.130 2.886 16.619 1.00 93.88 94 GLU A N 1
ATOM 705 C CA . GLU A 1 94 ? -1.743 2.433 16.494 1.00 93.88 94 GLU A CA 1
ATOM 706 C C . GLU A 1 94 ? -1.622 0.906 16.407 1.00 93.88 94 GLU A C 1
ATOM 708 O O . GLU A 1 94 ? -0.820 0.397 15.621 1.00 93.88 94 GLU A O 1
ATOM 713 N N . ALA A 1 95 ? -2.401 0.159 17.197 1.00 93.81 95 ALA A N 1
ATOM 714 C CA . ALA A 1 95 ? -2.412 -1.301 17.139 1.00 93.81 95 ALA A CA 1
ATOM 715 C C . ALA A 1 95 ? -2.879 -1.809 15.766 1.00 93.81 95 ALA A C 1
ATOM 717 O O . ALA A 1 95 ? -2.236 -2.694 15.198 1.00 93.81 95 ALA A O 1
ATOM 718 N N . LEU A 1 96 ? -3.927 -1.203 15.198 1.00 95.25 96 LEU A N 1
ATOM 719 C CA . LEU A 1 96 ? -4.387 -1.498 13.841 1.00 95.25 96 LEU A CA 1
ATOM 720 C C . LEU A 1 96 ? -3.311 -1.166 12.803 1.00 95.25 96 LEU A C 1
ATOM 722 O O . LEU A 1 96 ? -2.998 -2.013 11.973 1.00 95.25 96 LEU A O 1
ATOM 726 N N . VAL A 1 97 ? -2.668 0.004 12.878 1.00 95.31 97 VAL A N 1
ATOM 727 C CA . VAL A 1 97 ? -1.568 0.360 11.962 1.00 95.31 97 VAL A CA 1
ATOM 728 C C . VAL A 1 97 ? -0.432 -0.661 12.037 1.00 95.31 97 VAL A C 1
ATOM 730 O O . VAL A 1 97 ? 0.041 -1.117 10.992 1.00 95.31 97 VAL A O 1
ATOM 733 N N . ARG A 1 98 ? -0.007 -1.056 13.245 1.00 95.06 98 ARG A N 1
ATOM 734 C CA . ARG A 1 98 ? 1.033 -2.080 13.438 1.00 95.06 98 ARG A CA 1
ATOM 735 C C . ARG A 1 98 ? 0.616 -3.415 12.824 1.00 95.06 98 ARG A C 1
ATOM 737 O O . ARG A 1 98 ? 1.389 -3.990 12.063 1.00 95.06 98 ARG A O 1
ATOM 744 N N . LYS A 1 99 ? -0.613 -3.865 13.085 1.00 95.06 99 LYS A N 1
ATOM 745 C CA . LYS A 1 99 ? -1.159 -5.116 12.542 1.00 95.06 99 LYS A CA 1
ATOM 746 C C . LYS A 1 99 ? -1.205 -5.095 11.015 1.00 95.06 99 LYS A C 1
ATOM 748 O O . LYS A 1 99 ? -0.661 -5.992 10.386 1.00 95.06 99 LYS A O 1
ATOM 753 N N . LEU A 1 100 ? -1.789 -4.057 10.419 1.00 94.31 100 LEU A N 1
ATOM 754 C CA . LEU A 1 100 ? -1.907 -3.900 8.965 1.00 94.31 100 LEU A CA 1
ATOM 755 C C . LEU A 1 100 ? -0.535 -3.817 8.279 1.00 94.31 100 LEU A C 1
ATOM 757 O O . LEU A 1 100 ? -0.342 -4.387 7.210 1.00 94.31 100 LEU A O 1
ATOM 761 N N . THR A 1 101 ? 0.443 -3.172 8.919 1.00 92.12 101 THR A N 1
ATOM 762 C CA . THR A 1 101 ? 1.818 -3.081 8.400 1.00 92.12 101 THR A CA 1
ATOM 763 C C . THR A 1 101 ? 2.594 -4.398 8.557 1.00 92.12 101 THR A C 1
ATOM 765 O O . THR A 1 101 ? 3.499 -4.675 7.774 1.00 92.12 101 THR A O 1
ATOM 768 N N . ALA A 1 102 ? 2.248 -5.247 9.523 1.00 92.38 102 ALA A N 1
ATOM 769 C CA . ALA A 1 102 ? 2.893 -6.548 9.715 1.00 92.38 102 ALA A CA 1
ATOM 770 C C . ALA A 1 102 ? 2.316 -7.666 8.827 1.00 92.38 102 ALA A C 1
ATOM 772 O O . ALA A 1 102 ? 2.918 -8.734 8.738 1.00 92.38 102 ALA A O 1
ATOM 773 N N . GLN A 1 103 ? 1.167 -7.445 8.175 1.00 90.00 103 GLN A N 1
ATOM 774 C CA . GLN A 1 103 ? 0.579 -8.448 7.287 1.00 90.00 103 GLN A CA 1
ATOM 775 C C . GLN A 1 103 ? 1.505 -8.768 6.102 1.00 90.00 103 GLN A C 1
ATOM 777 O O . GLN A 1 103 ? 2.131 -7.849 5.557 1.00 90.00 103 GLN A O 1
ATOM 782 N N . PRO A 1 104 ? 1.593 -10.052 5.701 1.00 90.25 104 PRO A N 1
ATOM 783 C CA . PRO A 1 104 ? 2.353 -10.448 4.528 1.00 90.25 104 PRO A CA 1
ATOM 784 C C . PRO A 1 104 ? 1.741 -9.835 3.270 1.00 90.25 104 PRO A C 1
ATOM 786 O O . PRO A 1 104 ? 0.534 -9.612 3.180 1.00 90.25 104 PRO A O 1
ATOM 789 N N . LEU A 1 105 ? 2.596 -9.591 2.283 1.00 89.12 105 LEU A N 1
ATOM 790 C CA . LEU A 1 105 ? 2.159 -9.114 0.981 1.00 89.12 105 LEU A CA 1
ATOM 791 C C . LEU A 1 105 ? 1.351 -10.194 0.265 1.00 89.12 105 LEU A C 1
ATOM 793 O O . LEU A 1 105 ? 1.697 -11.376 0.285 1.00 89.12 105 LEU A O 1
ATOM 797 N N . THR A 1 106 ? 0.299 -9.766 -0.421 1.00 91.38 106 THR A N 1
ATOM 798 C CA . THR A 1 106 ? -0.409 -10.627 -1.371 1.00 91.38 106 THR A CA 1
ATOM 799 C C . THR A 1 106 ? 0.482 -10.944 -2.574 1.00 91.38 106 THR A C 1
ATOM 801 O O . THR A 1 106 ? 1.395 -10.185 -2.910 1.00 91.38 106 THR A O 1
ATOM 804 N N . ALA A 1 107 ? 0.192 -12.043 -3.276 1.00 91.94 107 ALA A N 1
ATOM 805 C CA . ALA A 1 107 ? 0.921 -12.409 -4.491 1.00 91.94 107 ALA A CA 1
ATOM 806 C C . ALA A 1 107 ? 0.877 -11.300 -5.562 1.00 91.94 107 ALA A C 1
ATOM 808 O O . ALA A 1 107 ? 1.865 -11.066 -6.252 1.00 91.94 107 ALA A O 1
ATOM 809 N N . ASP A 1 108 ? -0.243 -10.580 -5.678 1.00 93.00 108 ASP A N 1
ATOM 810 C CA . ASP A 1 108 ? -0.364 -9.448 -6.601 1.00 93.00 108 ASP A CA 1
ATOM 811 C C . ASP A 1 108 ? 0.494 -8.253 -6.187 1.00 93.00 108 ASP A C 1
ATOM 813 O O . ASP A 1 108 ? 1.157 -7.658 -7.035 1.00 93.00 108 ASP A O 1
ATOM 817 N N . GLN A 1 109 ? 0.545 -7.923 -4.893 1.00 93.62 109 GLN A N 1
ATOM 818 C CA . GLN A 1 109 ? 1.434 -6.868 -4.405 1.00 93.62 109 GLN A CA 1
ATOM 819 C C . GLN A 1 109 ? 2.908 -7.221 -4.625 1.00 93.62 109 GLN A C 1
ATOM 821 O O . GLN A 1 109 ? 3.669 -6.346 -5.029 1.00 93.62 109 GLN A O 1
ATOM 826 N N . LEU A 1 110 ? 3.307 -8.481 -4.412 1.00 94.75 110 LEU A N 1
ATOM 827 C CA . LEU A 1 110 ? 4.671 -8.942 -4.700 1.00 94.75 110 LEU A CA 1
ATOM 828 C C . LEU A 1 110 ? 5.024 -8.746 -6.177 1.00 94.75 110 LEU A C 1
ATOM 830 O O . LEU A 1 110 ? 6.036 -8.122 -6.480 1.00 94.75 110 LEU A O 1
ATOM 834 N N . ARG A 1 111 ? 4.143 -9.165 -7.093 1.00 93.88 111 ARG A N 1
ATOM 835 C CA . ARG A 1 111 ? 4.336 -8.955 -8.538 1.00 93.88 111 ARG A CA 1
ATOM 836 C C . ARG A 1 111 ? 4.448 -7.481 -8.921 1.00 93.88 111 ARG A C 1
ATOM 838 O O . ARG A 1 111 ? 5.202 -7.130 -9.825 1.00 93.88 111 ARG A O 1
ATOM 845 N N . VAL A 1 112 ? 3.696 -6.602 -8.258 1.00 96.19 112 VAL A N 1
ATOM 846 C CA . VAL A 1 112 ? 3.807 -5.156 -8.493 1.00 96.19 112 VAL A CA 1
ATOM 847 C C . VAL A 1 112 ? 5.115 -4.588 -7.953 1.00 96.19 112 VAL A C 1
ATOM 849 O O . VAL A 1 112 ? 5.691 -3.722 -8.605 1.00 96.19 112 VAL A O 1
ATOM 852 N N . LEU A 1 113 ? 5.617 -5.076 -6.818 1.00 96.12 113 LEU A N 1
ATOM 853 C CA . LEU A 1 113 ? 6.941 -4.684 -6.329 1.00 96.12 113 LEU A CA 1
ATOM 854 C C . LEU A 1 113 ? 8.050 -5.125 -7.289 1.00 96.12 113 LEU A C 1
ATOM 856 O O . LEU A 1 113 ? 8.900 -4.309 -7.628 1.00 96.12 113 LEU A O 1
ATOM 860 N N . GLU A 1 114 ? 7.984 -6.351 -7.810 1.00 95.06 114 GLU A N 1
ATOM 861 C CA . GLU A 1 114 ? 8.905 -6.832 -8.851 1.00 95.06 114 GLU A CA 1
ATOM 862 C C . GLU A 1 114 ? 8.853 -5.942 -10.104 1.00 95.06 114 GLU A C 1
ATOM 864 O O . GLU A 1 114 ? 9.889 -5.576 -10.660 1.00 95.06 114 GLU A O 1
ATOM 869 N N . ALA A 1 115 ? 7.652 -5.522 -10.523 1.00 95.75 115 ALA A N 1
ATOM 870 C CA . ALA A 1 115 ? 7.481 -4.600 -11.643 1.00 95.75 115 ALA A CA 1
ATOM 871 C C . ALA A 1 115 ? 8.074 -3.20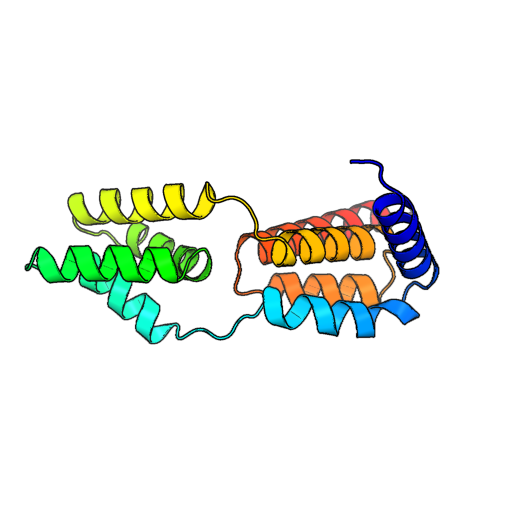8 -11.360 1.00 95.75 115 ALA A C 1
ATOM 873 O O . ALA A 1 115 ? 8.726 -2.636 -12.233 1.00 95.75 115 ALA A O 1
ATOM 874 N N . ILE A 1 116 ? 7.868 -2.664 -10.156 1.00 96.81 116 ILE A N 1
ATOM 875 C CA . ILE A 1 116 ? 8.454 -1.389 -9.709 1.00 96.81 116 ILE A CA 1
ATOM 876 C C . ILE A 1 116 ? 9.984 -1.473 -9.726 1.00 96.81 116 ILE A C 1
ATOM 878 O O . ILE A 1 116 ? 10.644 -0.570 -10.247 1.00 96.81 116 ILE A O 1
ATOM 882 N N . ASP A 1 117 ? 10.552 -2.562 -9.215 1.00 94.56 117 ASP A N 1
ATOM 883 C CA . ASP A 1 117 ? 11.998 -2.767 -9.218 1.00 94.56 117 ASP A CA 1
ATOM 884 C C . ASP A 1 117 ? 12.545 -2.911 -10.640 1.00 94.56 117 ASP A C 1
ATOM 886 O O . ASP A 1 117 ? 13.560 -2.287 -10.959 1.00 94.56 117 ASP A O 1
ATOM 890 N N . LEU A 1 118 ? 11.857 -3.639 -11.527 1.00 94.50 118 LEU A N 1
ATOM 891 C CA . LEU A 1 118 ? 12.244 -3.729 -12.935 1.00 94.50 118 LEU A CA 1
ATOM 892 C C . LEU A 1 118 ? 12.254 -2.346 -13.603 1.00 94.50 118 LEU A C 1
ATOM 894 O O . LEU A 1 118 ? 13.236 -1.989 -14.253 1.00 94.50 118 LEU A O 1
ATOM 898 N N . LEU A 1 119 ? 11.194 -1.549 -13.434 1.00 94.94 119 LEU A N 1
ATOM 899 C CA . LEU A 1 119 ? 11.126 -0.185 -13.976 1.00 94.94 119 LEU A CA 1
ATOM 900 C C . LEU A 1 119 ? 12.290 0.675 -13.455 1.00 94.94 119 LEU A C 1
ATOM 902 O O . LEU A 1 119 ? 12.911 1.419 -14.220 1.00 94.94 119 LEU A O 1
ATOM 906 N N . GLY A 1 120 ? 12.632 0.518 -12.173 1.00 93.38 120 GLY A N 1
ATOM 907 C CA . GLY A 1 120 ? 13.764 1.187 -11.536 1.00 93.38 120 GLY A CA 1
ATOM 908 C C . GLY A 1 120 ? 15.136 0.731 -12.044 1.00 93.38 120 GLY A C 1
ATOM 909 O O . GLY A 1 120 ? 16.087 1.504 -11.964 1.00 93.38 120 GLY A O 1
ATOM 910 N N . GLN A 1 121 ? 15.257 -0.485 -12.583 1.00 91.31 121 GLN A N 1
ATOM 911 C CA . GLN A 1 121 ? 16.479 -0.987 -13.228 1.00 91.31 121 GLN A CA 1
ATOM 912 C C . GLN A 1 121 ? 16.589 -0.540 -14.690 1.00 91.31 121 GLN A C 1
ATOM 914 O O . GLN A 1 121 ? 17.678 -0.177 -15.134 1.00 91.31 121 GLN A O 1
ATOM 919 N N . VAL A 1 122 ? 15.468 -0.531 -15.419 1.00 90.12 122 VAL A N 1
ATOM 920 C CA . VAL A 1 122 ? 15.389 -0.123 -16.833 1.00 90.12 122 VAL A CA 1
ATOM 921 C C . VAL A 1 122 ? 15.719 1.361 -17.008 1.00 90.12 122 VAL A C 1
ATOM 923 O O . VAL A 1 122 ? 16.450 1.716 -17.931 1.00 90.12 122 VAL A O 1
ATOM 926 N N . ARG A 1 123 ? 15.225 2.226 -16.107 1.00 89.38 123 ARG A N 1
ATOM 927 C CA . ARG A 1 123 ? 15.588 3.660 -16.020 1.00 89.38 123 ARG A CA 1
ATOM 928 C C . ARG A 1 123 ? 15.388 4.469 -17.304 1.00 89.38 123 ARG A C 1
ATOM 930 O O . ARG A 1 123 ? 16.076 5.461 -17.527 1.00 89.38 123 ARG A O 1
ATOM 937 N N . THR A 1 124 ? 14.448 4.075 -18.150 1.00 93.06 124 THR A N 1
ATOM 938 C CA . THR A 1 124 ? 14.052 4.875 -19.310 1.00 93.06 124 THR A CA 1
ATOM 939 C C . THR A 1 124 ? 13.082 5.988 -18.898 1.00 93.06 124 THR A C 1
ATOM 941 O O . THR A 1 124 ? 12.417 5.865 -17.864 1.00 93.06 124 THR A O 1
ATOM 944 N N . PRO A 1 125 ? 12.919 7.058 -19.701 1.00 92.94 125 PRO A N 1
ATOM 945 C CA . PRO A 1 125 ? 11.999 8.146 -19.371 1.00 92.94 125 PRO A CA 1
ATOM 946 C C . PRO A 1 125 ? 10.559 7.683 -19.105 1.00 92.94 125 PRO A C 1
ATOM 948 O O . PRO A 1 125 ? 9.941 8.148 -18.149 1.00 92.94 125 PRO A O 1
ATOM 951 N N . LYS A 1 126 ? 10.021 6.727 -19.883 1.00 95.19 126 LYS A N 1
ATOM 952 C CA . LYS A 1 126 ? 8.662 6.211 -19.633 1.00 95.19 126 LYS A CA 1
ATOM 953 C C . LYS A 1 126 ? 8.588 5.352 -18.373 1.00 95.19 126 LYS A C 1
ATOM 955 O O . LYS A 1 126 ? 7.562 5.370 -17.699 1.00 95.19 126 LYS A O 1
ATOM 960 N N . ALA A 1 127 ? 9.651 4.615 -18.046 1.00 95.75 127 ALA A N 1
ATOM 961 C CA . ALA A 1 127 ? 9.702 3.834 -16.815 1.00 95.75 127 ALA A CA 1
ATOM 962 C C . ALA A 1 127 ? 9.728 4.744 -15.579 1.00 95.75 127 ALA A C 1
ATOM 964 O O . ALA A 1 127 ? 8.966 4.515 -14.643 1.00 95.75 127 ALA A O 1
ATOM 965 N N . VAL A 1 128 ? 10.535 5.812 -15.605 1.00 95.94 128 VAL A N 1
ATOM 966 C CA . VAL A 1 128 ? 10.577 6.819 -14.532 1.00 95.94 128 VAL A CA 1
ATOM 967 C C . VAL A 1 128 ? 9.229 7.528 -14.400 1.00 95.94 128 VAL A C 1
ATOM 969 O O . VAL A 1 128 ? 8.697 7.591 -13.296 1.00 95.94 128 VAL A O 1
ATOM 972 N N . ALA A 1 129 ? 8.620 7.957 -15.510 1.00 96.50 129 ALA A N 1
ATOM 973 C CA . ALA A 1 129 ? 7.300 8.590 -15.486 1.00 96.50 129 ALA A CA 1
ATOM 974 C C . ALA A 1 129 ? 6.219 7.681 -14.868 1.00 96.50 129 ALA A C 1
ATOM 976 O O . ALA A 1 129 ? 5.376 8.149 -14.104 1.00 96.50 129 ALA A O 1
ATOM 977 N N . LEU A 1 130 ? 6.255 6.371 -15.147 1.00 97.38 130 LEU A N 1
ATOM 978 C CA . LEU A 1 130 ? 5.340 5.418 -14.515 1.00 97.38 130 LEU A CA 1
ATOM 979 C C . LEU A 1 130 ? 5.625 5.254 -13.013 1.00 97.38 130 LEU A C 1
ATOM 981 O O . LEU A 1 130 ? 4.688 5.195 -12.221 1.00 97.38 130 LEU A O 1
ATOM 985 N N . LEU A 1 131 ? 6.891 5.209 -12.592 1.00 97.88 131 LEU A N 1
ATOM 986 C CA . LEU A 1 131 ? 7.239 5.175 -11.167 1.00 97.88 131 LEU A CA 1
ATOM 987 C C . LEU A 1 131 ? 6.751 6.431 -10.431 1.00 97.88 131 LEU A C 1
ATOM 989 O O . LEU A 1 131 ? 6.222 6.321 -9.326 1.00 97.88 131 LEU A O 1
ATOM 993 N N . GLU A 1 132 ? 6.868 7.608 -11.045 1.00 97.75 132 GLU A N 1
ATOM 994 C CA . GLU A 1 132 ? 6.338 8.867 -10.510 1.00 97.75 132 GLU A CA 1
ATOM 995 C C . GLU A 1 132 ? 4.805 8.865 -10.434 1.00 97.75 132 GLU A C 1
ATOM 997 O O . GLU A 1 132 ? 4.239 9.285 -9.420 1.00 97.75 132 GLU A O 1
ATOM 1002 N N . GLU A 1 133 ? 4.120 8.350 -11.464 1.00 97.44 133 GLU A N 1
ATOM 1003 C CA . GLU A 1 133 ? 2.664 8.146 -11.454 1.00 97.44 133 GLU A CA 1
ATOM 1004 C C . GLU A 1 133 ? 2.253 7.284 -10.253 1.00 97.44 133 GLU A C 1
ATOM 1006 O O . GLU A 1 133 ? 1.396 7.686 -9.465 1.00 97.44 133 GLU A O 1
ATOM 1011 N N . VAL A 1 134 ? 2.911 6.139 -10.049 1.00 97.88 134 VAL A N 1
ATOM 1012 C CA . VAL A 1 134 ? 2.615 5.226 -8.934 1.00 97.88 134 VAL A CA 1
ATOM 1013 C C . VAL A 1 134 ? 2.941 5.874 -7.586 1.00 97.88 134 VAL A C 1
ATOM 1015 O O . VAL A 1 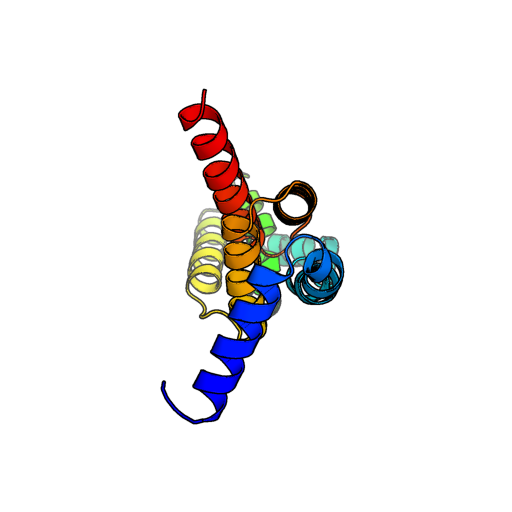134 ? 2.135 5.795 -6.660 1.00 97.88 134 VAL A O 1
ATOM 1018 N N . ALA A 1 135 ? 4.075 6.566 -7.462 1.00 97.31 135 ALA A N 1
ATOM 1019 C CA . ALA A 1 135 ? 4.457 7.267 -6.235 1.00 97.31 135 ALA A CA 1
ATOM 1020 C C . ALA A 1 135 ? 3.467 8.384 -5.854 1.00 97.31 135 ALA A C 1
ATOM 1022 O O . ALA A 1 135 ? 3.310 8.696 -4.670 1.00 97.31 135 ALA A O 1
ATOM 1023 N N . ARG A 1 136 ? 2.776 8.971 -6.837 1.00 96.50 136 ARG A N 1
ATOM 1024 C CA . ARG A 1 136 ? 1.763 10.012 -6.626 1.00 96.50 136 ARG A CA 1
ATOM 1025 C C . ARG A 1 136 ? 0.371 9.436 -6.364 1.00 96.50 136 ARG A C 1
ATOM 1027 O O . ARG A 1 136 ? -0.332 9.929 -5.484 1.00 96.50 136 ARG A O 1
ATOM 1034 N N . GLU A 1 137 ? -0.033 8.411 -7.110 1.00 95.31 137 GLU A N 1
ATOM 1035 C CA . GLU A 1 137 ? -1.432 7.965 -7.176 1.00 95.31 137 GLU A CA 1
ATOM 1036 C C . GLU A 1 137 ? -1.728 6.691 -6.374 1.00 95.31 137 GLU A C 1
ATOM 1038 O O . GLU A 1 137 ? -2.878 6.480 -5.983 1.00 95.31 137 GLU A O 1
ATOM 1043 N N . ALA A 1 138 ? -0.729 5.847 -6.078 1.00 96.31 138 ALA A N 1
ATOM 1044 C CA . ALA A 1 138 ? -0.961 4.568 -5.404 1.00 96.31 138 ALA A CA 1
ATOM 1045 C C . ALA A 1 138 ? -1.656 4.770 -4.054 1.00 96.31 138 ALA A C 1
ATOM 1047 O O . ALA A 1 138 ? -1.175 5.514 -3.204 1.00 96.31 138 ALA A O 1
ATOM 1048 N N . ARG A 1 139 ? -2.780 4.095 -3.823 1.00 94.69 139 ARG A N 1
ATOM 1049 C CA . ARG A 1 139 ? -3.525 4.137 -2.554 1.00 94.69 139 ARG A CA 1
ATOM 1050 C C . ARG A 1 139 ? -2.960 3.163 -1.527 1.00 94.69 139 ARG A C 1
ATOM 1052 O O . ARG A 1 139 ? -3.110 3.393 -0.333 1.00 94.69 139 ARG A O 1
ATOM 1059 N N . VAL A 1 140 ? -2.274 2.118 -1.988 1.00 94.31 140 VAL A N 1
ATOM 1060 C CA . VAL A 1 140 ? -1.543 1.174 -1.136 1.00 94.31 140 VAL A CA 1
ATOM 1061 C C . VAL A 1 140 ? -0.222 1.821 -0.687 1.00 94.31 140 VAL A C 1
ATOM 1063 O O . VAL A 1 140 ? 0.658 2.035 -1.530 1.00 94.31 140 VAL A O 1
ATOM 1066 N N . PRO A 1 141 ? -0.038 2.141 0.611 1.00 94.12 141 PRO A N 1
ATOM 1067 C CA . PRO A 1 141 ? 1.116 2.894 1.096 1.00 94.12 141 PRO A CA 1
ATOM 1068 C C . PRO A 1 141 ? 2.460 2.248 0.774 1.00 94.12 141 PRO A C 1
ATOM 1070 O O . PRO A 1 141 ? 3.375 2.963 0.374 1.00 94.12 141 PRO A O 1
ATOM 1073 N N . ARG A 1 142 ? 2.594 0.919 0.889 1.00 93.62 142 ARG A N 1
ATOM 1074 C CA . ARG A 1 142 ? 3.864 0.252 0.559 1.00 93.62 142 ARG A CA 1
ATOM 1075 C C . ARG A 1 142 ? 4.264 0.436 -0.899 1.00 93.62 142 ARG A C 1
ATOM 1077 O O . ARG A 1 142 ? 5.401 0.807 -1.164 1.00 93.62 142 ARG A O 1
ATOM 1084 N N . LEU A 1 143 ? 3.328 0.234 -1.828 1.00 96.69 143 LEU A N 1
ATOM 1085 C CA . LEU A 1 143 ? 3.588 0.393 -3.263 1.00 96.69 143 LEU A CA 1
ATOM 1086 C C . LEU A 1 143 ? 3.939 1.846 -3.601 1.00 96.69 143 LEU A C 1
ATOM 1088 O O . LEU A 1 143 ? 4.875 2.093 -4.357 1.00 96.69 143 LEU A O 1
ATOM 1092 N N . ARG A 1 144 ? 3.251 2.808 -2.968 1.00 96.88 144 ARG A N 1
ATOM 1093 C CA . ARG A 1 144 ? 3.580 4.236 -3.074 1.00 96.88 144 ARG A CA 1
ATOM 1094 C C . ARG A 1 144 ? 5.014 4.519 -2.617 1.00 96.88 144 ARG A C 1
ATOM 1096 O O . ARG A 1 144 ? 5.763 5.204 -3.310 1.00 96.88 144 ARG A O 1
ATOM 1103 N N . THR A 1 145 ? 5.394 4.006 -1.445 1.00 95.94 145 THR A N 1
ATOM 1104 C CA . THR A 1 145 ? 6.730 4.206 -0.872 1.00 95.94 145 THR A CA 1
ATOM 1105 C C . THR A 1 145 ? 7.820 3.571 -1.729 1.00 95.94 145 THR A C 1
ATOM 1107 O O . THR A 1 145 ? 8.825 4.230 -1.991 1.00 95.94 145 THR A O 1
ATOM 1110 N N . GLU A 1 146 ? 7.640 2.333 -2.188 1.00 96.69 146 GLU A N 1
ATOM 1111 C CA . GLU A 1 146 ? 8.652 1.654 -3.005 1.00 96.69 146 GLU A CA 1
ATOM 1112 C C . GLU A 1 146 ? 8.808 2.287 -4.388 1.00 96.69 146 GLU A C 1
ATOM 1114 O O . GLU A 1 146 ? 9.938 2.474 -4.837 1.00 96.69 146 GLU A O 1
ATOM 1119 N N . ALA A 1 147 ? 7.719 2.745 -5.014 1.00 97.38 147 ALA A N 1
ATOM 1120 C CA . ALA A 1 147 ? 7.809 3.536 -6.240 1.00 97.38 147 ALA A CA 1
ATOM 1121 C C . ALA A 1 147 ? 8.599 4.838 -6.018 1.00 97.38 147 ALA A C 1
ATOM 1123 O O . ALA A 1 147 ? 9.519 5.139 -6.776 1.00 97.38 147 ALA A O 1
ATOM 1124 N N . GLY A 1 148 ? 8.325 5.569 -4.930 1.00 96.56 148 GLY A N 1
ATOM 1125 C CA . GLY A 1 148 ? 9.076 6.781 -4.583 1.00 96.56 148 GLY A CA 1
ATOM 1126 C C . GLY A 1 148 ? 10.566 6.519 -4.332 1.00 96.56 148 GLY A C 1
ATOM 1127 O O . GLY A 1 148 ? 11.422 7.281 -4.783 1.00 96.56 148 GLY A O 1
ATOM 1128 N N . ARG A 1 149 ? 10.902 5.408 -3.666 1.00 96.31 149 ARG A N 1
ATOM 1129 C CA . ARG A 1 149 ? 12.296 4.969 -3.490 1.00 96.31 149 ARG A CA 1
ATOM 1130 C C . ARG A 1 149 ? 12.950 4.626 -4.824 1.00 96.31 149 ARG A C 1
ATOM 1132 O O . ARG A 1 149 ? 14.104 4.995 -5.031 1.00 96.31 149 ARG A O 1
ATOM 1139 N N . ALA A 1 150 ? 12.238 3.952 -5.724 1.00 95.50 150 ALA A N 1
ATOM 1140 C CA . ALA A 1 150 ? 12.744 3.635 -7.053 1.00 95.50 150 ALA A CA 1
ATOM 1141 C C . ALA A 1 150 ? 13.079 4.914 -7.842 1.00 95.50 150 ALA A C 1
ATOM 1143 O O . ALA A 1 150 ? 14.198 5.016 -8.338 1.00 95.50 150 ALA A O 1
ATOM 1144 N N . VAL A 1 151 ? 12.198 5.927 -7.846 1.00 94.81 151 VAL A N 1
ATOM 1145 C CA . VAL A 1 151 ? 12.466 7.248 -8.464 1.00 94.81 151 VAL A CA 1
ATOM 1146 C C . VAL A 1 151 ? 13.734 7.898 -7.893 1.00 94.81 151 VAL A C 1
ATOM 1148 O O . VAL A 1 151 ? 14.584 8.398 -8.629 1.00 94.81 151 VAL A O 1
ATOM 1151 N N . GLN A 1 152 ? 13.924 7.863 -6.571 1.00 92.12 152 GLN A N 1
ATOM 1152 C CA . GLN A 1 152 ? 15.129 8.431 -5.950 1.00 92.12 152 GLN A CA 1
ATOM 1153 C C . GLN A 1 152 ? 16.413 7.713 -6.396 1.00 92.12 152 GLN A C 1
ATOM 1155 O O . GLN A 1 152 ? 17.436 8.361 -6.638 1.00 92.12 152 GLN A O 1
ATOM 1160 N N . ARG A 1 153 ? 16.370 6.380 -6.538 1.00 90.00 153 ARG A N 1
ATOM 1161 C CA . ARG A 1 153 ? 17.506 5.591 -7.044 1.00 90.00 153 ARG A CA 1
ATOM 1162 C C . ARG A 1 153 ? 17.828 5.941 -8.500 1.00 90.00 153 ARG A C 1
ATOM 1164 O O . ARG A 1 153 ? 19.007 6.014 -8.847 1.00 90.00 153 ARG A O 1
ATOM 1171 N N . THR A 1 154 ? 16.816 6.183 -9.341 1.00 85.69 154 THR A N 1
ATOM 1172 C CA . THR A 1 154 ? 17.036 6.520 -10.756 1.00 85.69 154 THR A CA 1
ATOM 1173 C C . THR A 1 154 ? 17.640 7.910 -10.943 1.00 85.69 154 THR A C 1
ATOM 1175 O O . THR A 1 154 ? 18.513 8.054 -11.799 1.00 85.69 154 THR A O 1
ATOM 1178 N N . GLY A 1 155 ? 17.248 8.896 -10.127 1.00 72.56 155 GLY A N 1
ATOM 1179 C CA . GLY A 1 155 ? 17.793 10.259 -10.184 1.00 72.56 155 GLY A CA 1
ATOM 1180 C C . GLY A 1 155 ? 19.232 10.378 -9.664 1.00 72.56 155 GLY A C 1
ATOM 1181 O O . GLY A 1 155 ? 20.054 11.071 -10.262 1.00 72.56 155 GLY A O 1
ATOM 1182 N N . LYS A 1 156 ? 19.594 9.649 -8.596 1.00 61.22 156 LYS A N 1
ATOM 1183 C CA . LYS A 1 156 ? 20.954 9.716 -8.023 1.00 61.22 156 LYS A CA 1
ATOM 1184 C C . LYS A 1 156 ? 22.038 9.280 -9.018 1.00 61.22 156 LYS A C 1
ATOM 1186 O O . LYS A 1 156 ? 23.082 9.910 -9.108 1.00 61.22 156 LYS A O 1
ATOM 1191 N N . ALA A 1 157 ? 21.760 8.258 -9.822 1.00 57.12 157 ALA A N 1
ATOM 1192 C CA . ALA A 1 157 ? 22.720 7.741 -10.792 1.00 57.12 157 ALA A CA 1
ATOM 1193 C C . ALA A 1 157 ? 22.693 8.453 -12.164 1.00 57.12 157 ALA A C 1
ATOM 1195 O O . ALA A 1 157 ? 23.418 8.030 -13.063 1.00 57.12 157 ALA A O 1
ATOM 1196 N N . GLU A 1 158 ? 21.844 9.466 -12.379 1.00 52.06 158 GLU A N 1
ATOM 1197 C CA . GLU A 1 158 ? 22.036 10.433 -13.480 1.00 52.06 158 GLU A CA 1
ATOM 1198 C C . GLU A 1 158 ? 23.043 11.524 -13.090 1.00 52.06 158 GLU A C 1
ATOM 1200 O O . GLU A 1 158 ? 23.809 11.974 -13.938 1.00 52.06 158 GLU A O 1
ATOM 1205 N N . ASN A 1 159 ? 23.103 11.888 -11.804 1.00 51.38 159 ASN A N 1
ATOM 1206 C CA . ASN A 1 159 ? 24.048 12.880 -11.290 1.00 51.38 159 ASN A CA 1
ATOM 1207 C C . ASN A 1 159 ? 25.496 12.359 -11.216 1.00 51.38 159 ASN A C 1
ATOM 1209 O O . ASN A 1 159 ? 26.415 13.136 -11.423 1.00 51.38 159 ASN A O 1
ATOM 1213 N N . ASP A 1 160 ? 25.701 11.055 -10.995 1.00 49.84 160 ASP A N 1
ATOM 1214 C CA . ASP A 1 160 ? 27.040 10.428 -10.967 1.00 49.84 160 ASP A CA 1
ATOM 1215 C C . ASP A 1 160 ? 27.669 10.236 -12.371 1.00 49.84 160 ASP A C 1
ATOM 1217 O O . ASP A 1 160 ? 28.810 9.790 -12.485 1.00 49.84 160 ASP A O 1
ATOM 1221 N N . LYS A 1 161 ? 26.934 10.525 -13.457 1.00 48.09 161 LYS A N 1
ATOM 1222 C CA . LYS A 1 161 ? 27.421 10.436 -14.852 1.00 48.09 161 LYS A CA 1
ATOM 1223 C C . LYS A 1 161 ? 27.801 11.796 -15.463 1.00 48.09 161 LYS A C 1
ATOM 1225 O O . LYS A 1 161 ? 28.122 11.841 -16.652 1.00 48.09 161 LYS A O 1
ATOM 1230 N N . LYS A 1 162 ? 27.727 12.878 -14.688 1.00 40.66 162 LYS A N 1
ATOM 1231 C CA . LYS A 1 162 ? 28.134 14.240 -15.065 1.00 40.66 162 LYS A CA 1
ATOM 1232 C C . LYS A 1 162 ? 29.403 14.634 -14.325 1.00 40.66 162 LYS A C 1
ATOM 1234 O O . LYS A 1 162 ? 30.201 15.365 -14.947 1.00 40.66 162 LYS A O 1
#

pLDDT: mean 88.67, std 12.58, range [38.72, 97.88]

Secondary structure (DSSP, 8-state):
--SHHHHHHHHHHHHHHHTGGGTHHHHHHHHHHHHS----HHHHHHHHHHTT-SSHHHHHHHHHHHHHTGGGGHHHHHHHHHS---HHHHHHHHHHHHHHHHSPPPHHHHHHHHHHHHHHHH--HHHHHHHHHHHHH-SSHHHHHHHHHHHHHHHHHHHTT-